Protein AF-A0A3D9CY04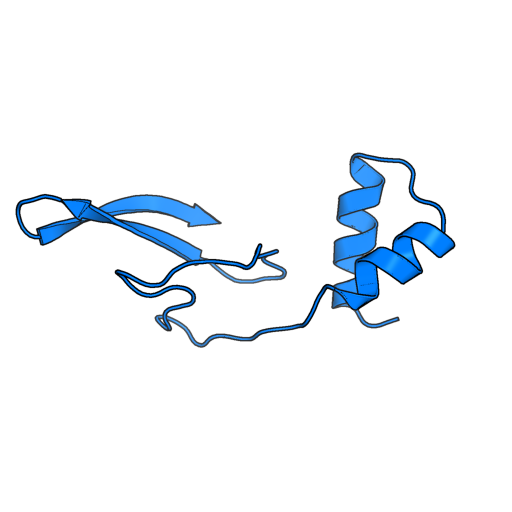-F1 (afdb_monomer_lite)

Secondary structure (DSSP, 8-state):
--HHHHHHHHHHHTTS---HHHHHHHTTS-------TT--SS-TT---------SSS--EEEEE-TTS-EEEEEE-

Structure (mmCIF, N/CA/C/O backbone):
data_AF-A0A3D9CY04-F1
#
_entry.id   AF-A0A3D9CY04-F1
#
loop_
_atom_site.group_PDB
_atom_site.id
_atom_site.type_symbol
_atom_site.label_atom_id
_atom_site.label_alt_id
_atom_site.label_comp_id
_atom_site.label_asym_id
_atom_site.label_entity_id
_atom_site.label_seq_id
_atom_site.pdbx_PDB_ins_code
_atom_site.Cartn_x
_atom_site.Cartn_y
_atom_site.Cartn_z
_atom_site.occupancy
_atom_site.B_iso_or_equiv
_atom_site.auth_seq_id
_atom_site.auth_comp_id
_atom_site.auth_asym_id
_atom_site.auth_atom_id
_atom_site.pdbx_PDB_model_num
ATOM 1 N N . MET A 1 1 ? -15.925 -0.491 13.691 1.00 58.84 1 MET A N 1
ATOM 2 C CA . MET A 1 1 ? -14.860 0.098 12.840 1.00 58.84 1 MET A CA 1
ATOM 3 C C . MET A 1 1 ? -14.098 -1.047 12.180 1.00 58.84 1 MET A C 1
ATOM 5 O O . MET A 1 1 ? -13.893 -2.047 12.853 1.00 58.84 1 MET A O 1
ATOM 9 N N . SER A 1 2 ? -13.756 -0.987 10.886 1.00 74.81 2 SER A N 1
ATOM 10 C CA . SER A 1 2 ? -13.038 -2.103 10.240 1.00 74.81 2 SER A CA 1
ATOM 11 C C . SER A 1 2 ? -11.605 -2.226 10.777 1.00 74.81 2 SER A C 1
ATOM 13 O O . SER A 1 2 ? -10.991 -1.218 11.120 1.00 74.81 2 SER A O 1
ATOM 15 N N . LEU A 1 3 ? -11.050 -3.443 10.810 1.00 76.44 3 LEU A N 1
ATOM 16 C CA . LEU A 1 3 ? -9.709 -3.723 11.357 1.00 76.44 3 LEU A CA 1
ATOM 17 C C . LEU A 1 3 ? -8.574 -2.955 10.645 1.00 76.44 3 LEU A C 1
ATOM 19 O O . LEU A 1 3 ? -7.531 -2.687 11.227 1.00 76.44 3 LEU A O 1
ATOM 23 N N . LEU A 1 4 ? -8.767 -2.571 9.376 1.00 79.19 4 LEU A N 1
ATOM 24 C CA . LEU A 1 4 ? -7.830 -1.689 8.663 1.00 79.19 4 LEU A CA 1
ATOM 25 C C . LEU A 1 4 ? -7.841 -0.269 9.246 1.00 79.19 4 LEU A C 1
ATOM 27 O O . LEU A 1 4 ? -6.790 0.333 9.444 1.00 79.19 4 LEU A O 1
ATOM 31 N N . LYS A 1 5 ? -9.037 0.258 9.522 1.00 83.44 5 LYS A N 1
ATOM 32 C CA . LYS A 1 5 ? -9.211 1.606 10.062 1.00 83.44 5 LYS A CA 1
ATOM 33 C C . LYS A 1 5 ? -8.643 1.711 11.480 1.00 83.44 5 LYS A C 1
ATOM 35 O O . LYS A 1 5 ? -8.044 2.729 11.793 1.00 83.44 5 LYS A O 1
ATOM 40 N N . SER A 1 6 ? -8.768 0.677 12.316 1.00 88.56 6 SER A N 1
ATOM 41 C CA . SER A 1 6 ? -8.149 0.686 13.652 1.00 88.56 6 SER A CA 1
ATOM 42 C C . SER A 1 6 ? -6.620 0.693 13.589 1.00 88.56 6 SER A C 1
ATOM 44 O O . SER A 1 6 ? -6.016 1.564 14.204 1.00 88.56 6 SER A O 1
ATOM 46 N N . LEU A 1 7 ? -6.006 -0.177 12.775 1.00 92.44 7 LEU A N 1
ATOM 47 C CA . LEU A 1 7 ? -4.545 -0.228 12.617 1.00 92.44 7 LEU A CA 1
ATOM 48 C C . LEU A 1 7 ? -3.969 1.118 12.158 1.00 92.44 7 LEU A C 1
ATOM 50 O O . LEU A 1 7 ? -2.975 1.599 12.698 1.00 92.44 7 LEU A O 1
ATOM 54 N N . LEU A 1 8 ? -4.609 1.738 11.164 1.00 93.50 8 LEU A N 1
ATOM 55 C CA . LEU A 1 8 ? -4.186 3.040 10.668 1.00 93.50 8 LEU A CA 1
ATOM 56 C C . LEU A 1 8 ? -4.343 4.120 11.753 1.00 93.50 8 LEU A C 1
ATOM 58 O O . LEU A 1 8 ? -3.408 4.887 11.970 1.00 93.50 8 LEU A O 1
ATOM 62 N N . LYS A 1 9 ? -5.472 4.153 12.484 1.00 94.19 9 LYS A N 1
ATOM 63 C CA . LYS A 1 9 ? -5.686 5.107 13.591 1.00 94.19 9 LYS A CA 1
ATOM 64 C C . LYS A 1 9 ? -4.602 4.966 14.659 1.00 94.19 9 LYS A C 1
ATOM 66 O O . LYS A 1 9 ? -4.032 5.967 15.080 1.00 94.19 9 LYS A O 1
ATOM 71 N N .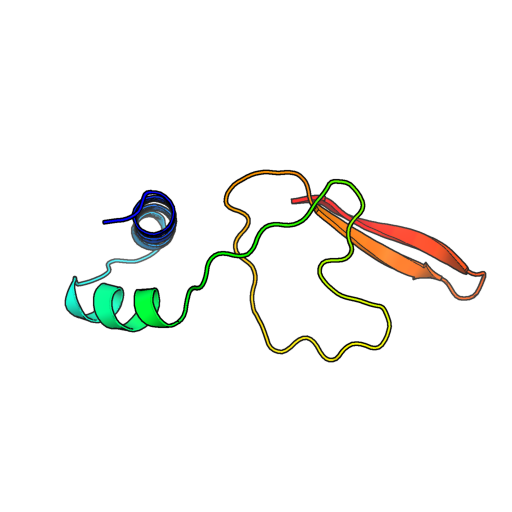 GLU A 1 10 ? -4.290 3.737 15.061 1.00 94.44 10 GLU A N 1
ATOM 72 C CA . GLU A 1 10 ? -3.233 3.440 16.032 1.00 94.44 10 GLU A CA 1
ATOM 73 C C . GLU A 1 10 ? -1.858 3.907 15.546 1.00 94.44 10 GLU A C 1
ATOM 75 O O . GLU A 1 10 ? -1.094 4.466 16.328 1.00 94.44 10 GLU A O 1
ATOM 80 N N . HIS A 1 11 ? -1.540 3.731 14.259 1.00 93.88 11 HIS A N 1
ATOM 81 C CA . HIS A 1 11 ? -0.282 4.216 13.690 1.00 93.88 11 HIS A CA 1
ATOM 82 C C . HIS A 1 11 ? -0.152 5.746 13.769 1.00 93.88 11 HIS A C 1
ATOM 84 O O . HIS A 1 11 ? 0.897 6.250 14.172 1.00 93.88 11 HIS A O 1
ATOM 90 N N . PHE A 1 12 ? -1.214 6.490 13.445 1.00 94.50 12 PHE A N 1
ATOM 91 C CA . PHE A 1 12 ? -1.218 7.948 13.603 1.00 94.50 12 PHE A CA 1
ATOM 92 C C . PHE A 1 12 ? -1.064 8.356 15.072 1.00 94.50 12 PHE A C 1
ATOM 94 O O . PHE A 1 12 ? -0.215 9.189 15.381 1.00 94.50 12 PHE A O 1
ATOM 101 N N . LEU A 1 13 ? -1.818 7.728 15.979 1.00 95.75 1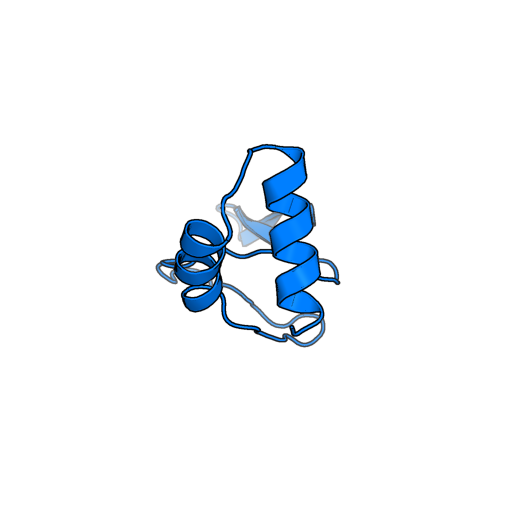3 LEU A N 1
ATOM 102 C CA . LEU A 1 13 ? -1.813 8.064 17.408 1.00 95.75 13 LEU A CA 1
ATOM 103 C C . LEU A 1 13 ? -0.462 7.843 18.106 1.00 95.75 13 LEU A C 1
ATOM 105 O O . LEU A 1 13 ? -0.208 8.457 19.137 1.00 95.75 13 LEU A O 1
ATOM 109 N N . LYS A 1 14 ? 0.424 7.009 17.546 1.00 96.38 14 LYS A N 1
ATOM 110 C CA . LYS A 1 14 ? 1.805 6.857 18.042 1.00 96.38 14 LYS A CA 1
ATOM 111 C C . LYS A 1 14 ? 2.671 8.096 17.820 1.00 96.38 14 LYS A C 1
ATOM 113 O O . LYS A 1 14 ? 3.649 8.275 18.535 1.00 96.38 14 LYS A O 1
ATOM 118 N N . ASN A 1 15 ? 2.341 8.908 16.820 1.00 94.75 15 ASN A N 1
ATOM 119 C CA . ASN A 1 15 ? 3.174 10.023 16.372 1.00 94.75 15 ASN A CA 1
ATOM 120 C C . ASN A 1 15 ? 2.505 11.381 16.604 1.00 94.75 15 ASN A C 1
ATOM 122 O O . ASN A 1 15 ? 3.196 12.382 16.773 1.00 94.75 15 ASN A O 1
ATOM 126 N N . ILE A 1 16 ? 1.169 11.428 16.597 1.00 95.44 16 ILE A N 1
ATOM 127 C CA . ILE A 1 16 ? 0.393 12.660 16.733 1.00 95.44 16 ILE A CA 1
ATOM 128 C C . ILE A 1 16 ? -0.863 12.444 17.581 1.00 95.44 16 ILE A C 1
ATOM 130 O O . ILE A 1 16 ? -1.502 11.395 17.526 1.00 95.44 16 ILE A O 1
ATOM 134 N N . SER A 1 17 ? -1.281 13.476 18.308 1.00 95.81 17 SER A N 1
ATOM 135 C CA . SER A 1 17 ? -2.613 13.510 18.920 1.00 95.81 17 SER A CA 1
ATOM 136 C C . SER A 1 17 ? -3.676 13.742 17.846 1.00 95.81 17 SER A C 1
ATOM 138 O O . SER A 1 17 ? -3.554 14.669 17.046 1.00 95.81 17 SER A O 1
ATOM 140 N N . LEU A 1 18 ? -4.738 12.932 17.842 1.00 95.31 18 LEU A N 1
ATOM 141 C CA . LEU A 1 18 ? -5.787 12.996 16.823 1.00 95.31 18 LEU A CA 1
ATOM 142 C C . LEU A 1 18 ? -7.181 12.969 17.458 1.00 95.31 18 LEU A C 1
ATOM 144 O O . LEU A 1 18 ? -7.542 12.000 18.125 1.00 95.31 18 LEU A O 1
ATOM 148 N N . LYS A 1 19 ? -7.981 14.017 17.226 1.00 96.19 19 LYS A N 1
ATOM 149 C CA . LYS A 1 19 ? -9.394 14.063 17.635 1.00 96.19 19 LYS A CA 1
ATOM 150 C C . LYS A 1 19 ? -10.244 13.169 16.733 1.00 96.19 19 LYS A C 1
ATOM 152 O O . LYS A 1 19 ? -9.913 12.942 15.567 1.00 96.19 19 LYS A O 1
ATOM 157 N N . ASP A 1 20 ? -11.393 12.725 17.235 1.00 93.12 20 ASP A N 1
ATOM 158 C CA . ASP A 1 20 ? -12.274 11.831 16.477 1.00 93.12 20 ASP A CA 1
ATOM 159 C C . ASP A 1 20 ? -12.808 12.455 15.181 1.00 93.12 20 ASP A C 1
ATOM 161 O O . ASP A 1 20 ? -12.893 11.769 14.165 1.00 93.12 20 ASP A O 1
ATOM 165 N N . GLU A 1 21 ? -13.087 13.758 15.158 1.00 95.75 21 GLU A N 1
ATOM 166 C CA . GLU A 1 21 ? -13.506 14.468 13.940 1.00 95.75 21 GLU A CA 1
ATOM 167 C C . GLU A 1 21 ? -12.418 14.461 12.857 1.00 95.75 21 GLU A C 1
ATOM 169 O O . GLU A 1 21 ? -12.699 14.187 11.688 1.00 95.75 21 GLU A O 1
ATOM 174 N N . GLN A 1 22 ? -11.160 14.684 13.249 1.00 95.94 22 GLN A N 1
ATOM 175 C CA . GLN A 1 22 ? -10.011 14.644 12.341 1.00 95.94 22 GLN A CA 1
ATOM 176 C C . GLN A 1 22 ? -9.813 13.230 11.791 1.00 95.94 22 GLN A C 1
ATOM 178 O O . GLN A 1 22 ? -9.610 13.044 10.592 1.00 95.94 22 GLN A O 1
ATOM 183 N N . TRP A 1 23 ? -9.948 12.215 12.648 1.00 94.38 23 TRP A N 1
ATOM 184 C CA . TRP A 1 23 ? -9.925 10.821 12.218 1.00 94.38 23 TRP A CA 1
ATOM 185 C C . TRP A 1 23 ? -11.061 10.491 11.239 1.00 94.38 23 TRP A C 1
ATOM 187 O O . TRP A 1 23 ? -10.848 9.822 10.224 1.00 94.38 23 TRP A O 1
ATOM 197 N N . ASN A 1 24 ? -12.272 10.974 11.509 1.00 93.62 24 ASN A N 1
ATOM 198 C CA . ASN A 1 24 ? -13.427 10.765 10.642 1.00 93.62 24 ASN A CA 1
ATOM 199 C C . ASN A 1 24 ? -13.246 11.425 9.272 1.00 93.62 24 ASN A C 1
ATOM 201 O O . ASN A 1 24 ? -13.739 10.890 8.282 1.00 93.62 24 ASN A O 1
ATOM 205 N N . PHE A 1 25 ? -12.534 12.550 9.199 1.00 94.94 25 PHE A N 1
ATOM 206 C CA . PHE A 1 25 ? -12.135 13.166 7.936 1.00 94.94 25 PHE A CA 1
ATOM 207 C C . PHE A 1 25 ? -11.087 12.311 7.206 1.00 94.94 25 PHE A C 1
ATOM 209 O O . PHE A 1 25 ? -11.349 11.824 6.109 1.00 94.94 25 PHE A O 1
ATOM 216 N N . ILE A 1 26 ? -9.949 12.029 7.849 1.00 92.88 26 ILE A N 1
ATOM 217 C CA . ILE A 1 26 ? -8.818 11.300 7.247 1.00 92.88 26 ILE A CA 1
ATOM 218 C C . ILE A 1 26 ? -9.241 9.907 6.766 1.00 92.88 26 ILE A C 1
ATOM 220 O O . ILE A 1 26 ? -8.967 9.517 5.633 1.00 92.88 26 ILE A O 1
ATOM 224 N N . SER A 1 27 ? -9.959 9.151 7.599 1.00 92.56 27 SER A N 1
ATOM 225 C CA . SER A 1 27 ? -10.312 7.752 7.322 1.00 92.56 27 SER A CA 1
ATOM 226 C C . SER A 1 27 ? -11.253 7.549 6.127 1.00 92.56 27 SER A C 1
ATOM 228 O O . SER A 1 27 ? -11.442 6.406 5.701 1.00 92.56 27 SER A O 1
ATOM 230 N N . LYS A 1 28 ? -11.852 8.619 5.584 1.00 93.75 28 LYS A N 1
ATOM 231 C CA . LYS A 1 28 ? -12.650 8.583 4.345 1.00 93.75 28 LYS A CA 1
ATOM 232 C C . LYS A 1 28 ? -11.782 8.538 3.085 1.00 93.75 28 LYS A C 1
ATOM 234 O O . LYS A 1 28 ? -12.232 8.022 2.067 1.00 93.75 28 LYS A O 1
ATOM 239 N N . HIS A 1 29 ? -10.546 9.025 3.166 1.00 93.38 29 HIS A N 1
ATOM 240 C CA . HIS A 1 29 ? -9.603 9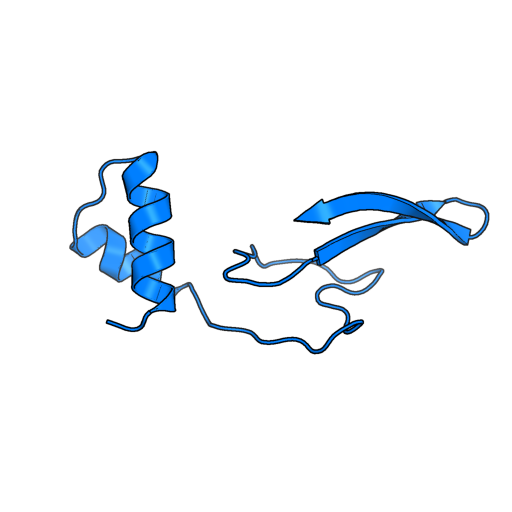.042 2.048 1.00 93.38 29 HIS A CA 1
ATOM 241 C C . HIS A 1 29 ? -8.811 7.733 1.906 1.00 93.38 29 HIS A C 1
ATOM 243 O O . HIS A 1 29 ? -8.160 7.521 0.892 1.00 93.38 29 HIS A O 1
ATOM 249 N N . PHE A 1 30 ? -8.887 6.829 2.890 1.00 92.69 30 PHE A N 1
ATOM 250 C CA . PHE A 1 30 ? -8.186 5.543 2.858 1.00 92.69 30 PHE A CA 1
ATOM 251 C C . PHE A 1 30 ? -9.089 4.406 2.401 1.00 92.69 30 PHE A C 1
ATOM 253 O O . PHE A 1 30 ? -10.108 4.103 3.030 1.00 92.69 30 PHE A O 1
ATOM 260 N N . HIS A 1 31 ? -8.702 3.760 1.304 1.00 91.62 31 HIS A N 1
ATOM 261 C CA . HIS A 1 31 ? -9.442 2.661 0.689 1.00 91.62 31 HIS A CA 1
ATOM 262 C C . HIS A 1 31 ? -8.589 1.387 0.727 1.00 91.62 31 HIS A C 1
ATOM 264 O O . HIS A 1 31 ? -7.372 1.432 0.566 1.00 91.62 31 HIS A O 1
ATOM 270 N N . SER A 1 32 ? -9.212 0.231 0.974 1.00 92.62 32 SER A N 1
ATOM 271 C CA . SER A 1 32 ? -8.483 -1.042 1.022 1.00 92.62 32 SER A CA 1
ATOM 272 C C . SER A 1 32 ? -8.222 -1.555 -0.391 1.00 92.62 32 SER A C 1
ATOM 274 O O . SER A 1 32 ? -9.173 -1.813 -1.122 1.00 9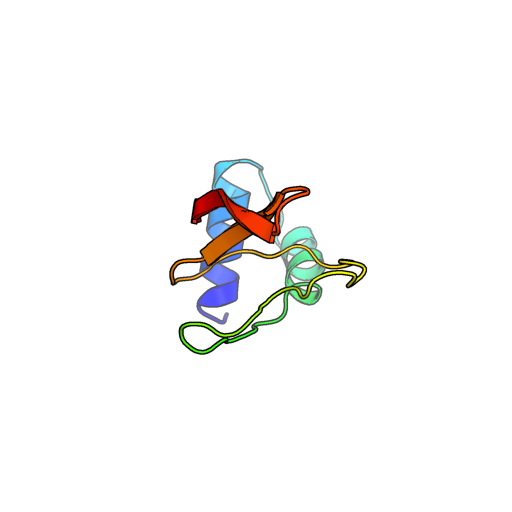2.62 32 SER A O 1
ATOM 276 N N . LYS A 1 33 ? -6.958 -1.819 -0.727 1.00 93.56 33 LYS A N 1
ATOM 277 C CA . LYS A 1 33 ? -6.558 -2.568 -1.929 1.00 93.56 33 LYS A CA 1
ATOM 278 C C . LYS A 1 33 ? -5.938 -3.916 -1.522 1.00 93.56 33 LYS A C 1
ATOM 280 O O . LYS A 1 33 ? -5.445 -4.060 -0.401 1.00 93.56 33 LYS A O 1
ATOM 285 N N . LYS A 1 34 ? -6.024 -4.926 -2.390 1.00 95.56 34 LYS A N 1
ATOM 286 C CA . LYS A 1 34 ? -5.397 -6.246 -2.213 1.00 95.56 34 LYS A CA 1
ATOM 287 C C . LYS A 1 34 ? -4.726 -6.636 -3.519 1.00 95.56 34 LYS A C 1
ATOM 289 O O . LYS A 1 34 ? -5.354 -6.523 -4.562 1.00 95.56 34 LYS A O 1
ATOM 294 N N . PHE A 1 35 ? -3.509 -7.147 -3.415 1.00 96.62 35 PHE A N 1
ATOM 295 C CA . PHE A 1 35 ? -2.694 -7.577 -4.544 1.00 96.62 35 PHE A CA 1
ATOM 296 C C . PHE A 1 35 ? -2.233 -9.014 -4.307 1.00 96.62 35 PHE A C 1
ATOM 298 O O . PHE A 1 35 ? -2.028 -9.433 -3.162 1.00 96.62 35 PHE A O 1
ATOM 305 N N . LYS A 1 36 ? -2.098 -9.792 -5.378 1.00 97.69 36 LYS A N 1
ATOM 306 C CA . LYS A 1 36 ? -1.534 -11.141 -5.347 1.00 97.69 36 LYS A CA 1
ATOM 307 C C . LYS A 1 36 ? -0.009 -11.072 -5.268 1.00 97.69 36 LYS A C 1
ATOM 309 O O . LYS A 1 36 ? 0.625 -10.068 -5.581 1.00 97.69 36 LYS A O 1
ATOM 314 N N . LYS A 1 37 ? 0.614 -12.180 -4.861 1.00 96.75 37 LYS A N 1
ATOM 315 C CA . LYS A 1 37 ? 2.077 -12.312 -4.887 1.00 96.75 37 LYS A CA 1
ATOM 316 C C . LYS A 1 37 ? 2.588 -12.071 -6.316 1.00 96.75 37 LYS A C 1
ATOM 318 O O . LYS A 1 37 ? 2.094 -12.717 -7.236 1.00 96.75 37 LYS A O 1
ATOM 323 N N . LYS A 1 38 ? 3.610 -11.214 -6.456 1.00 94.75 38 LYS A N 1
ATOM 324 C CA . LYS A 1 38 ? 4.211 -10.760 -7.731 1.00 94.75 38 LYS A CA 1
ATOM 325 C C . LYS A 1 38 ? 3.315 -9.867 -8.604 1.00 94.75 38 LYS A C 1
ATOM 327 O O . LYS A 1 38 ? 3.656 -9.632 -9.755 1.00 94.75 38 LYS A O 1
ATOM 332 N N . GLU A 1 39 ? 2.194 -9.376 -8.088 1.00 97.00 39 GLU A N 1
ATOM 333 C CA . GLU A 1 39 ? 1.397 -8.367 -8.788 1.00 97.00 39 GLU A CA 1
ATOM 334 C C . GLU A 1 39 ? 2.021 -6.978 -8.608 1.00 97.00 39 GLU A C 1
ATOM 336 O O . GLU A 1 39 ? 2.507 -6.645 -7.523 1.00 97.00 39 GLU A O 1
ATOM 341 N N . TYR A 1 40 ? 2.017 -6.180 -9.675 1.00 95.19 40 TYR A N 1
ATOM 342 C CA . TYR A 1 40 ? 2.496 -4.804 -9.637 1.00 95.19 40 TYR A CA 1
ATOM 343 C C . TYR A 1 40 ? 1.468 -3.900 -8.959 1.00 95.19 40 TYR A C 1
ATOM 345 O O . TYR A 1 40 ? 0.293 -3.900 -9.317 1.00 95.19 40 TYR A O 1
ATOM 353 N N . ILE A 1 41 ? 1.926 -3.130 -7.970 1.00 95.31 41 ILE A N 1
ATOM 354 C CA . ILE A 1 41 ? 1.128 -2.072 -7.330 1.00 95.31 41 ILE A CA 1
ATOM 355 C C . ILE A 1 41 ? 1.241 -0.775 -8.138 1.00 9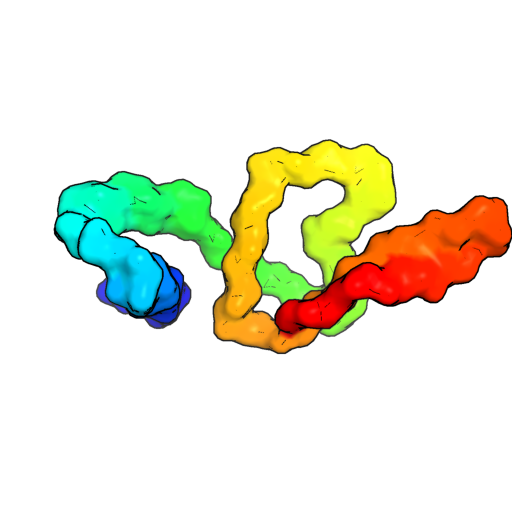5.31 41 ILE A C 1
ATOM 357 O O . ILE A 1 41 ? 0.254 -0.070 -8.306 1.00 95.31 41 ILE A O 1
ATOM 361 N N . ILE A 1 42 ? 2.450 -0.484 -8.619 1.00 93.88 42 ILE A N 1
ATOM 362 C CA . ILE A 1 42 ? 2.808 0.663 -9.453 1.00 93.88 42 ILE A CA 1
ATOM 363 C C . ILE A 1 42 ? 3.565 0.105 -10.654 1.00 93.88 42 ILE A C 1
ATOM 365 O O . ILE A 1 42 ? 4.450 -0.738 -10.474 1.00 93.88 42 ILE A O 1
ATOM 369 N N . ASN A 1 43 ? 3.230 0.570 -11.854 1.00 91.56 43 ASN A N 1
ATOM 370 C CA . ASN A 1 43 ? 3.930 0.184 -13.074 1.00 91.56 43 ASN A CA 1
ATOM 371 C C . ASN A 1 43 ? 5.007 1.201 -13.456 1.00 91.56 43 ASN A C 1
ATOM 373 O O . ASN A 1 43 ? 4.960 2.374 -13.081 1.00 91.56 43 ASN A O 1
ATOM 377 N N . LYS A 1 44 ? 5.982 0.741 -14.244 1.00 87.69 44 LYS A N 1
ATOM 378 C CA . LYS A 1 44 ? 6.943 1.629 -14.901 1.00 87.69 44 LYS A CA 1
ATOM 379 C C . LYS A 1 44 ? 6.176 2.644 -15.757 1.00 87.69 44 LYS A C 1
ATOM 381 O O . LYS A 1 44 ? 5.199 2.281 -16.406 1.00 87.69 44 LYS A O 1
ATOM 386 N N . ASP A 1 45 ? 6.610 3.900 -15.702 1.00 87.69 45 ASP A N 1
ATOM 387 C CA . ASP A 1 45 ? 6.016 5.045 -16.409 1.00 87.69 45 ASP A CA 1
ATOM 388 C C . ASP A 1 45 ? 4.604 5.462 -15.940 1.00 87.69 45 ASP A C 1
ATOM 390 O O . ASP A 1 45 ? 3.988 6.358 -16.519 1.00 87.69 45 ASP A O 1
ATOM 394 N N . GLU A 1 46 ? 4.095 4.875 -14.851 1.00 92.19 46 GLU A N 1
ATOM 395 C CA . GLU A 1 46 ? 2.837 5.290 -14.231 1.00 92.19 46 GLU A CA 1
ATOM 396 C C . GLU A 1 46 ? 3.041 6.517 -13.331 1.00 92.19 46 GLU A C 1
ATOM 398 O O . GLU A 1 46 ? 3.907 6.542 -12.452 1.00 92.19 46 GLU A O 1
ATOM 403 N N . VAL A 1 47 ? 2.204 7.544 -13.508 1.00 93.56 47 VAL A N 1
ATOM 404 C CA . VAL A 1 47 ? 2.174 8.688 -12.589 1.00 93.56 47 VAL A CA 1
ATOM 405 C C . VAL A 1 47 ? 1.479 8.266 -11.296 1.00 93.56 47 VAL A C 1
ATOM 407 O O . VAL A 1 47 ? 0.260 8.109 -11.253 1.00 93.56 47 VAL A O 1
ATOM 410 N N . VAL A 1 48 ? 2.254 8.121 -10.222 1.00 92.19 48 VAL A N 1
ATOM 411 C CA . VAL A 1 48 ? 1.734 7.743 -8.903 1.00 92.19 48 VAL A CA 1
ATOM 412 C C . VAL A 1 48 ? 1.134 8.960 -8.204 1.00 92.19 48 VAL A C 1
ATOM 414 O O . VAL A 1 48 ? 1.847 9.883 -7.816 1.00 92.19 48 VAL A O 1
ATOM 417 N N . THR A 1 49 ? -0.182 8.948 -8.007 1.00 93.81 49 THR A N 1
ATOM 418 C CA . THR A 1 49 ? -0.934 10.031 -7.340 1.00 93.81 49 THR A CA 1
ATOM 419 C C . THR A 1 49 ? -1.446 9.646 -5.949 1.00 93.81 49 THR A C 1
ATOM 421 O O . THR A 1 49 ? -2.141 10.422 -5.294 1.00 93.81 49 THR A O 1
ATOM 424 N N . GLU A 1 50 ? -1.098 8.447 -5.481 1.00 92.69 50 GLU A N 1
ATOM 425 C CA . GLU A 1 50 ? -1.605 7.840 -4.253 1.00 92.69 50 GLU A CA 1
ATOM 426 C C . GLU A 1 50 ? -0.465 7.544 -3.267 1.00 92.69 50 GLU A C 1
ATOM 428 O O . GLU A 1 50 ? 0.675 7.291 -3.658 1.00 92.69 50 GLU A O 1
ATOM 433 N N . ILE A 1 51 ? -0.787 7.518 -1.971 1.00 91.94 51 ILE A N 1
ATOM 434 C CA . ILE A 1 51 ? 0.123 7.067 -0.910 1.00 91.94 51 ILE A CA 1
ATOM 435 C C . ILE A 1 51 ? -0.385 5.735 -0.367 1.00 91.94 51 ILE A C 1
ATOM 437 O O . ILE A 1 51 ? -1.579 5.564 -0.107 1.00 91.94 51 ILE A O 1
ATOM 441 N N . TYR A 1 52 ? 0.537 4.799 -0.153 1.00 93.06 52 TYR A N 1
ATOM 442 C CA . TYR A 1 52 ? 0.223 3.444 0.280 1.00 93.06 52 TYR A CA 1
ATOM 443 C C . TYR A 1 52 ? 0.631 3.209 1.734 1.00 93.06 52 TYR A C 1
ATOM 445 O O . TYR A 1 52 ? 1.742 3.527 2.148 1.00 93.06 52 TYR A O 1
ATOM 453 N N . PHE A 1 53 ? -0.268 2.591 2.498 1.00 94.00 53 PHE A N 1
ATOM 454 C CA . PHE A 1 53 ? 0.007 2.073 3.835 1.00 94.00 53 PHE A CA 1
ATOM 455 C C . PHE A 1 53 ? -0.097 0.546 3.806 1.00 94.00 53 PHE A C 1
ATOM 457 O O . PHE A 1 53 ? -1.171 -0.009 3.550 1.00 94.00 53 PHE A O 1
ATOM 464 N N . ILE A 1 54 ? 1.016 -0.145 4.059 1.00 94.00 54 ILE A N 1
ATOM 465 C CA . ILE A 1 54 ? 1.068 -1.608 4.013 1.00 94.00 54 ILE A CA 1
ATOM 466 C C . ILE A 1 54 ? 0.513 -2.159 5.324 1.00 94.00 54 ILE A C 1
ATOM 468 O O . ILE A 1 54 ? 1.165 -2.150 6.363 1.00 94.00 54 ILE A O 1
ATOM 472 N N . LYS A 1 55 ? -0.719 -2.671 5.273 1.00 93.12 55 LYS A N 1
ATOM 473 C CA . LYS A 1 55 ? -1.335 -3.361 6.415 1.00 93.12 55 LYS A CA 1
ATOM 474 C C . LYS A 1 55 ? -0.640 -4.693 6.731 1.00 93.12 55 LYS A C 1
ATOM 476 O O . LYS A 1 55 ? -0.544 -5.073 7.892 1.00 93.12 55 LYS A O 1
ATOM 481 N N . SER A 1 56 ? -0.283 -5.448 5.695 1.00 93.62 56 SER A N 1
ATOM 482 C CA . SER A 1 56 ? 0.288 -6.794 5.800 1.00 93.62 56 SER A CA 1
ATOM 483 C C . SER A 1 56 ? 0.799 -7.251 4.438 1.00 93.62 56 SER A C 1
ATOM 485 O O . SER A 1 56 ? 0.089 -7.068 3.446 1.00 93.62 56 SER A O 1
ATOM 487 N N . GLY A 1 57 ? 1.950 -7.914 4.400 1.00 95.69 57 GLY A N 1
ATOM 488 C CA . GLY A 1 57 ? 2.552 -8.444 3.178 1.00 95.69 57 GLY A CA 1
ATOM 489 C C . GLY A 1 57 ? 4.042 -8.128 3.118 1.00 95.69 57 GLY A C 1
ATOM 490 O O . GLY A 1 57 ? 4.643 -7.841 4.147 1.00 95.69 57 GLY A O 1
ATOM 491 N N . LEU A 1 58 ? 4.604 -8.209 1.914 1.00 97.19 58 LEU A N 1
ATOM 492 C CA . LEU A 1 58 ? 5.951 -7.746 1.600 1.00 97.19 58 LEU A CA 1
ATOM 493 C C . LEU A 1 58 ? 5.912 -7.080 0.226 1.00 97.19 58 LEU A C 1
ATOM 495 O O . LEU A 1 58 ? 5.473 -7.700 -0.748 1.00 97.19 58 LEU A O 1
ATOM 499 N N . VAL A 1 59 ? 6.372 -5.839 0.156 1.00 97.06 59 VAL A N 1
ATOM 500 C CA . VAL A 1 59 ? 6.514 -5.063 -1.075 1.00 97.06 59 VAL A CA 1
ATOM 501 C C . VAL A 1 59 ? 7.998 -4.837 -1.346 1.00 97.06 59 VAL A C 1
ATOM 503 O O . VAL A 1 59 ? 8.791 -4.665 -0.425 1.00 97.06 59 VAL A O 1
ATOM 506 N N . LYS A 1 60 ? 8.370 -4.856 -2.628 1.00 96.56 60 LYS A N 1
ATOM 507 C CA . LYS A 1 60 ? 9.710 -4.531 -3.126 1.00 96.56 60 LYS A CA 1
ATOM 508 C C . LYS A 1 60 ? 9.585 -3.335 -4.059 1.00 96.56 60 LYS A C 1
ATOM 510 O O . LYS A 1 60 ? 8.875 -3.437 -5.058 1.00 96.56 60 LYS A O 1
ATOM 515 N N . LEU A 1 61 ? 10.282 -2.245 -3.762 1.00 95.31 61 LEU A N 1
ATOM 516 C CA . LEU A 1 61 ? 10.480 -1.152 -4.709 1.00 95.31 61 LEU A CA 1
ATOM 517 C C . LEU A 1 61 ? 11.807 -1.366 -5.426 1.00 95.31 61 LEU A C 1
ATOM 519 O O . LEU A 1 61 ? 12.836 -1.589 -4.786 1.00 95.31 61 LEU A O 1
ATOM 523 N N . TYR A 1 62 ? 11.787 -1.292 -6.749 1.00 95.31 62 TYR A N 1
ATOM 524 C CA . TYR A 1 62 ? 12.978 -1.425 -7.570 1.00 95.31 62 TYR A CA 1
ATOM 525 C C . TYR A 1 62 ? 12.906 -0.492 -8.776 1.00 95.31 62 TYR A C 1
ATOM 527 O O . TYR A 1 62 ? 11.826 -0.040 -9.155 1.00 95.31 62 TYR A O 1
ATOM 535 N N . VAL A 1 63 ? 14.068 -0.216 -9.355 1.00 94.06 63 VAL A N 1
ATOM 536 C CA . VAL A 1 63 ? 14.223 0.526 -10.608 1.00 94.06 63 VAL A CA 1
ATOM 537 C C . VAL A 1 63 ? 15.201 -0.213 -11.509 1.00 94.06 63 VAL A C 1
ATOM 539 O O . VAL A 1 63 ? 16.130 -0.851 -11.013 1.00 94.06 63 VAL A O 1
ATOM 542 N N . ASP A 1 64 ? 15.008 -0.126 -12.818 1.00 93.94 64 ASP A N 1
ATOM 543 C CA . ASP A 1 64 ? 15.970 -0.674 -13.775 1.00 93.94 64 ASP A CA 1
ATOM 544 C C . ASP A 1 64 ? 17.124 0.319 -13.972 1.00 93.94 64 ASP A C 1
ATOM 546 O O . ASP A 1 64 ? 16.894 1.530 -14.048 1.00 93.94 64 ASP A O 1
ATOM 550 N N . ASP A 1 65 ? 18.360 -0.172 -14.076 1.00 91.94 65 ASP A N 1
ATOM 551 C CA . ASP A 1 65 ? 19.482 0.646 -14.546 1.00 91.94 65 ASP A CA 1
ATOM 552 C C . ASP A 1 65 ? 19.474 0.817 -16.078 1.00 91.94 65 ASP A C 1
ATOM 554 O O . ASP A 1 65 ? 18.627 0.280 -16.795 1.00 91.94 65 ASP A O 1
ATOM 558 N N . LEU A 1 66 ? 20.454 1.562 -16.600 1.00 93.44 66 LEU A N 1
ATOM 559 C CA . LEU A 1 66 ? 20.613 1.798 -18.041 1.00 93.44 66 LEU A CA 1
ATOM 560 C C . LEU A 1 66 ? 20.864 0.516 -18.856 1.00 93.44 66 LEU A C 1
ATOM 562 O O . LEU A 1 66 ? 20.656 0.522 -20.066 1.00 93.44 66 LEU A O 1
ATOM 566 N N . ASN A 1 67 ? 21.299 -0.567 -18.211 1.00 95.38 67 ASN A N 1
ATOM 567 C CA . ASN A 1 67 ? 21.538 -1.864 -18.839 1.00 95.38 67 ASN A CA 1
ATOM 568 C C . ASN A 1 67 ? 20.334 -2.814 -18.689 1.00 95.38 67 ASN A C 1
ATOM 570 O O . ASN A 1 67 ? 20.388 -3.940 -19.180 1.00 95.38 67 ASN A O 1
ATOM 574 N N . GLY A 1 68 ? 19.255 -2.379 -18.027 1.00 91.00 68 GLY A N 1
ATOM 575 C CA . GLY A 1 68 ? 18.053 -3.174 -17.784 1.00 91.00 68 GLY A CA 1
ATOM 576 C C . GLY A 1 68 ? 18.129 -4.105 -16.571 1.00 91.00 68 GLY A C 1
ATOM 577 O O . GLY A 1 68 ? 17.280 -4.985 -16.445 1.00 91.00 68 GLY A O 1
ATOM 578 N N . ASN A 1 69 ? 19.113 -3.946 -15.678 1.00 95.44 69 ASN A N 1
ATOM 579 C CA . ASN A 1 69 ? 19.177 -4.742 -14.451 1.00 95.44 69 ASN A CA 1
ATOM 580 C C . ASN A 1 69 ? 18.310 -4.129 -13.346 1.00 95.44 69 ASN A C 1
ATOM 582 O O . ASN A 1 69 ? 18.375 -2.923 -13.091 1.00 95.44 69 ASN A O 1
ATOM 586 N N . GLU A 1 70 ? 17.560 -4.972 -12.630 1.00 94.88 70 GLU A N 1
ATOM 587 C CA . GLU A 1 70 ? 16.774 -4.541 -11.473 1.00 94.88 70 GLU A CA 1
ATOM 588 C C . GLU A 1 70 ? 17.678 -4.167 -10.291 1.00 94.88 70 GLU A C 1
ATOM 590 O O . GLU A 1 70 ? 18.419 -4.994 -9.756 1.00 94.88 70 GLU A O 1
ATOM 595 N N . ASN A 1 71 ? 17.525 -2.940 -9.805 1.00 95.44 71 ASN A N 1
ATOM 596 C CA . ASN A 1 71 ? 18.144 -2.450 -8.584 1.00 95.44 71 ASN A CA 1
ATOM 597 C C . ASN A 1 71 ? 17.068 -2.254 -7.518 1.00 95.44 71 ASN A C 1
ATOM 599 O O . ASN A 1 71 ? 16.152 -1.444 -7.669 1.00 95.44 71 ASN A O 1
ATOM 603 N N . ILE A 1 72 ? 17.163 -3.019 -6.430 1.00 96.38 72 ILE A N 1
ATOM 604 C CA . ILE A 1 72 ? 16.203 -2.954 -5.327 1.00 96.38 72 ILE A CA 1
ATOM 605 C C . ILE A 1 72 ? 16.528 -1.746 -4.454 1.00 96.38 72 ILE A C 1
ATOM 607 O O . ILE A 1 72 ? 17.636 -1.629 -3.938 1.00 96.38 72 ILE A O 1
ATOM 611 N N . ILE A 1 73 ? 15.539 -0.880 -4.260 1.00 95.50 73 ILE A N 1
ATOM 612 C CA . ILE A 1 73 ? 15.668 0.345 -3.470 1.00 95.50 73 ILE A CA 1
ATOM 613 C C . ILE A 1 73 ? 15.213 0.114 -2.033 1.00 95.50 73 ILE A C 1
ATOM 615 O O . ILE A 1 73 ? 15.864 0.560 -1.091 1.00 95.50 73 ILE A O 1
ATOM 619 N N . SER A 1 74 ? 14.092 -0.584 -1.846 1.00 96.50 74 SER A N 1
ATOM 620 C CA . SER A 1 74 ? 13.557 -0.842 -0.512 1.00 96.50 74 SER A CA 1
ATOM 621 C C . SER A 1 74 ? 12.632 -2.051 -0.466 1.00 96.50 74 SER A C 1
ATOM 623 O O . SER A 1 74 ? 12.071 -2.493 -1.474 1.00 96.50 74 SER A O 1
ATOM 625 N N . PHE A 1 75 ? 12.464 -2.557 0.753 1.00 96.69 75 PHE A N 1
ATOM 626 C CA . PHE A 1 75 ? 11.410 -3.487 1.129 1.00 96.69 75 PHE A CA 1
ATOM 627 C C . PHE A 1 75 ? 10.552 -2.860 2.226 1.00 96.69 75 PHE A C 1
ATOM 629 O O . PHE A 1 75 ? 11.067 -2.080 3.031 1.00 96.69 75 PHE A O 1
ATOM 636 N N . ALA A 1 76 ? 9.270 -3.215 2.262 1.00 93.62 76 ALA A N 1
ATOM 637 C CA . ALA A 1 76 ? 8.332 -2.791 3.298 1.00 93.62 76 ALA A CA 1
ATOM 638 C C . ALA A 1 76 ? 7.226 -3.828 3.528 1.00 93.62 76 ALA A C 1
ATOM 640 O O . ALA A 1 76 ? 6.934 -4.607 2.587 1.00 93.62 76 ALA A O 1
#

InterPro domains:
  IPR000595 Cyclic nucleotide-binding domain [PF00027] (33-75)
  IPR000595 Cyclic nucleotide-binding domain [PS50042] (17-76)
  IPR014710 RmlC-like jelly roll fold [G3DSA:2.60.120.10] (4-76)
  IPR018490 Cyclic nucleotide-binding domain superfamily [SSF51206] (4-75)

Organism: NCBI:txid358687

Radius of gyration: 15.93 Å; chains: 1; bounding box: 36×27×38 Å

pLDDT: mean 92.89, std 5.67, range [58.84, 97.69]

Foldseek 3Di:
DDPVLVVVVVVCVVPDDDDPVRSVVVVVPDDDDDDDVPDDPADPPDDDPDDDDDPDDKDWDWDADPVRDTDTDDMD

Sequence (76 aa):
MSLLKSLLKEHFLKNISLKDEQWNFISKHFHSKKFKKKEYIINKDEVVTEIYFIKSGLVKLYVDDLNGNENIISFA